Protein AF-A0AA40TXF9-F1 (afdb_monomer)

Solvent-accessible surface area (backbone atoms only — not comparable to full-atom values): 4661 Å² total; per-residue (Å²): 140,87,86,87,78,77,92,51,96,86,58,92,80,89,84,88,85,88,67,102,56,70,61,38,72,44,85,44,74,49,67,49,97,89,62,53,79,39,86,39,59,75,48,66,96,59,68,71,53,58,64,54,58,69,69,67,60,75,82,76,73,83,80,129

Mean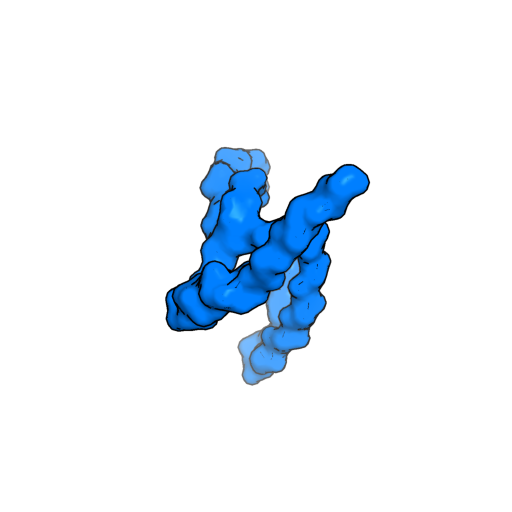 predicted aligned error: 8.7 Å

Secondary structure (DSSP, 8-state):
------S-SSS--------SS-TTT--EEEE-TT--EEEE----S-HHHHHHHTT-----PPP-

Structure (mmCIF, N/CA/C/O backbone):
data_AF-A0AA40TXF9-F1
#
_entry.id   AF-A0AA40TXF9-F1
#
loop_
_atom_site.group_PDB
_atom_site.id
_atom_site.type_symbol
_atom_site.label_atom_id
_atom_site.label_alt_id
_atom_site.label_comp_id
_atom_site.label_asym_id
_atom_site.label_entity_id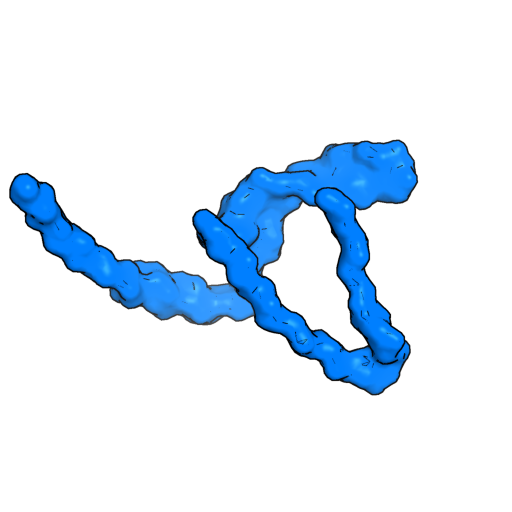
_atom_site.label_seq_id
_atom_site.pdbx_PDB_ins_code
_atom_site.Cartn_x
_atom_site.Cartn_y
_atom_site.Cartn_z
_atom_site.occupancy
_atom_site.B_iso_or_equiv
_atom_site.auth_seq_id
_atom_site.auth_comp_id
_atom_site.auth_asym_id
_atom_site.auth_atom_id
_atom_site.pdbx_PDB_model_num
ATOM 1 N N . MET A 1 1 ? 8.459 9.138 1.156 1.00 90.44 1 MET A N 1
ATOM 2 C CA . MET A 1 1 ? 8.504 7.987 2.079 1.00 90.44 1 MET A CA 1
ATOM 3 C C . MET A 1 1 ? 7.548 8.263 3.221 1.00 90.44 1 MET A C 1
ATOM 5 O O . MET A 1 1 ? 7.694 9.301 3.848 1.00 90.44 1 MET A O 1
ATOM 9 N N . HIS A 1 2 ? 6.535 7.423 3.426 1.00 97.31 2 HIS A N 1
ATOM 10 C CA . HIS A 1 2 ? 5.552 7.589 4.501 1.00 97.31 2 HIS A CA 1
ATOM 11 C C . HIS A 1 2 ? 5.003 6.230 4.949 1.00 97.31 2 HIS A C 1
ATOM 13 O O . HIS A 1 2 ? 5.156 5.241 4.234 1.00 97.31 2 HIS A O 1
ATOM 19 N N . GLN A 1 3 ? 4.341 6.200 6.100 1.00 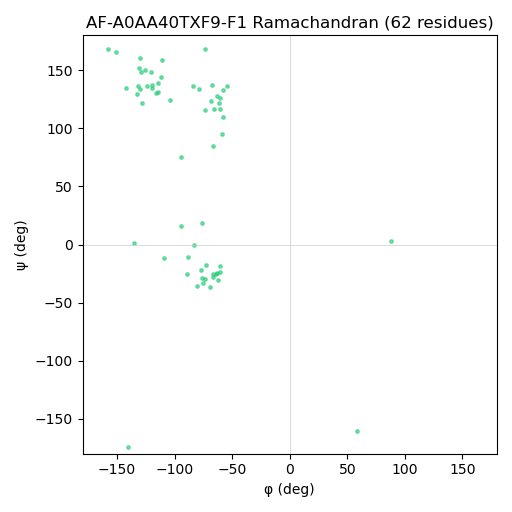97.81 3 GLN A N 1
ATOM 20 C CA . GLN A 1 3 ? 3.530 5.079 6.562 1.00 97.81 3 GLN A CA 1
ATOM 21 C C . GLN A 1 3 ? 2.100 5.589 6.746 1.00 97.81 3 GLN A C 1
ATOM 23 O O . GLN A 1 3 ? 1.901 6.694 7.249 1.00 97.81 3 GLN A O 1
ATOM 28 N N . VAL A 1 4 ? 1.117 4.805 6.312 1.00 97.88 4 VAL A N 1
ATOM 29 C CA . VAL A 1 4 ? -0.305 5.133 6.456 1.00 97.88 4 VAL A CA 1
ATOM 30 C C . VAL A 1 4 ? -0.961 4.040 7.290 1.00 97.88 4 VAL A C 1
ATOM 32 O O . VAL A 1 4 ? -0.722 2.857 7.053 1.00 97.88 4 VAL A O 1
ATOM 35 N N . SER A 1 5 ? -1.785 4.436 8.257 1.00 98.31 5 SER A N 1
ATOM 36 C CA . SER A 1 5 ? -2.571 3.541 9.106 1.00 98.31 5 SER A CA 1
ATOM 37 C C . SER A 1 5 ? -4.035 3.979 9.140 1.00 98.31 5 SER A C 1
ATOM 39 O O . SER A 1 5 ? -4.371 5.119 8.814 1.00 98.31 5 SER A O 1
ATOM 41 N N . ASN A 1 6 ? -4.921 3.059 9.523 1.00 98.56 6 ASN A N 1
ATOM 42 C CA . ASN A 1 6 ? -6.304 3.402 9.834 1.00 98.56 6 ASN A CA 1
ATOM 43 C C . ASN A 1 6 ? -6.341 4.262 11.110 1.00 98.56 6 ASN A C 1
ATOM 45 O O . ASN A 1 6 ? -5.632 3.963 12.069 1.00 98.56 6 ASN A O 1
ATOM 49 N N . ALA A 1 7 ? -7.155 5.319 11.117 1.00 98.38 7 ALA A N 1
ATOM 50 C CA . ALA A 1 7 ? -7.310 6.205 12.272 1.00 98.38 7 ALA A CA 1
ATOM 51 C C . ALA A 1 7 ? -8.198 5.603 13.376 1.00 98.38 7 ALA A C 1
ATOM 53 O O . ALA A 1 7 ? -8.113 6.020 14.529 1.00 98.38 7 ALA A O 1
ATOM 54 N N . PHE A 1 8 ? -9.047 4.637 13.021 1.00 98.38 8 PHE A N 1
ATOM 55 C CA . PHE A 1 8 ? -9.971 3.976 13.934 1.00 98.38 8 PHE A CA 1
ATOM 56 C C . PHE A 1 8 ? -9.564 2.520 14.148 1.00 98.38 8 PHE A C 1
ATOM 58 O O . PHE A 1 8 ? -9.129 1.840 13.217 1.00 98.38 8 PHE A O 1
ATOM 65 N N . ASN A 1 9 ? -9.760 2.030 15.371 1.00 98.00 9 ASN A N 1
ATOM 66 C CA . ASN A 1 9 ? -9.442 0.648 15.740 1.00 98.00 9 ASN A CA 1
ATOM 67 C C . ASN A 1 9 ? -10.609 -0.321 15.482 1.00 98.00 9 ASN A C 1
ATOM 69 O O . ASN A 1 9 ? -10.427 -1.531 15.578 1.00 98.00 9 ASN A O 1
ATOM 73 N N . ASP A 1 10 ? -11.799 0.199 15.178 1.00 98.31 10 ASP A N 1
ATOM 74 C CA . ASP A 1 10 ? -13.063 -0.545 15.137 1.00 98.31 10 ASP A CA 1
ATOM 75 C C . ASP A 1 10 ? -13.928 -0.234 13.905 1.00 98.31 10 ASP A C 1
ATOM 77 O O . ASP A 1 10 ? -15.022 -0.775 13.753 1.00 98.31 10 ASP A O 1
ATOM 81 N N . GLN A 1 11 ? -13.443 0.625 13.009 1.00 98.62 11 GLN A N 1
ATOM 82 C CA . GLN A 1 11 ? -14.184 1.085 11.840 1.00 98.62 11 GLN A CA 1
ATOM 83 C C . GLN A 1 11 ? -13.348 0.978 10.570 1.00 98.62 11 GLN A C 1
ATOM 85 O O . GLN A 1 11 ? -12.120 1.082 10.584 1.00 98.62 11 GLN A O 1
ATOM 90 N N . VAL A 1 12 ? -14.035 0.794 9.445 1.00 98.50 12 VAL A N 1
ATOM 91 C CA . VAL A 1 12 ? -13.420 0.786 8.116 1.00 98.50 12 VAL A CA 1
ATOM 92 C C . VAL A 1 12 ? -13.167 2.220 7.657 1.00 98.50 12 VAL A C 1
ATOM 94 O O . VAL A 1 12 ? -14.064 3.057 7.706 1.00 98.50 12 VAL A O 1
ATOM 97 N N . SER A 1 13 ? -11.967 2.467 7.131 1.00 98.62 13 SER A N 1
ATOM 98 C CA . SER A 1 13 ? -11.611 3.707 6.437 1.00 98.62 13 SER A CA 1
ATOM 99 C C . SER A 1 13 ? -11.317 3.426 4.966 1.00 98.62 13 SER A C 1
ATOM 101 O O . SER A 1 13 ? -10.650 2.444 4.642 1.00 98.62 13 SER A O 1
ATOM 103 N N . ILE A 1 14 ? -11.776 4.305 4.072 1.00 98.19 14 ILE A N 1
ATOM 104 C CA . ILE A 1 14 ? -11.499 4.234 2.630 1.00 98.19 14 ILE A CA 1
ATOM 105 C C . ILE A 1 14 ? -10.868 5.553 2.190 1.00 98.19 14 ILE A C 1
ATOM 107 O O . ILE A 1 14 ? -11.323 6.630 2.565 1.00 98.19 14 ILE A O 1
ATOM 111 N N . SER A 1 15 ? -9.822 5.462 1.374 1.00 98.06 15 SER A N 1
ATOM 112 C CA . SER A 1 15 ? -9.187 6.606 0.721 1.00 98.06 15 SER A CA 1
ATOM 113 C C . SER A 1 15 ? -9.055 6.335 -0.773 1.00 98.06 15 SER A C 1
ATOM 115 O O . SER A 1 15 ? -8.903 5.187 -1.191 1.00 98.06 15 SER A O 1
ATOM 117 N N . ILE A 1 16 ? -9.125 7.395 -1.577 1.00 97.69 16 ILE A N 1
ATOM 118 C CA . ILE A 1 16 ? -8.945 7.330 -3.029 1.00 97.69 16 ILE A CA 1
ATOM 119 C C . ILE A 1 16 ? -7.559 7.878 -3.356 1.00 97.69 16 ILE A C 1
ATOM 121 O O . ILE A 1 16 ? -7.231 9.000 -2.976 1.00 97.69 16 ILE A O 1
ATOM 125 N N . HIS A 1 17 ? -6.746 7.079 -4.047 1.00 96.25 17 HIS A N 1
ATOM 126 C CA . HIS A 1 17 ? -5.375 7.432 -4.414 1.00 96.25 17 HIS A CA 1
ATOM 127 C C . HIS A 1 17 ? -5.271 7.561 -5.930 1.00 96.25 17 HIS A C 1
ATOM 129 O O . HIS A 1 17 ? -5.710 6.672 -6.658 1.00 96.25 17 HIS A O 1
ATOM 135 N N . VAL A 1 18 ? -4.672 8.654 -6.401 1.00 97.19 18 VAL A N 1
ATOM 136 C CA . VAL A 1 18 ? -4.391 8.890 -7.821 1.00 97.19 18 VAL A CA 1
ATOM 137 C C . VAL A 1 18 ? -2.884 8.963 -7.997 1.00 97.19 18 VAL A C 1
ATOM 139 O O . VAL A 1 18 ? -2.200 9.690 -7.278 1.00 97.19 18 VAL A O 1
ATOM 142 N N . TYR A 1 19 ? -2.372 8.211 -8.965 1.00 96.56 19 TYR A N 1
ATOM 143 C CA . TYR A 1 19 ? -0.954 8.157 -9.291 1.00 96.56 19 TYR A CA 1
ATOM 144 C C . TYR A 1 19 ? -0.755 8.455 -10.774 1.00 96.56 19 TYR A C 1
ATOM 146 O O . TYR A 1 19 ? -1.604 8.130 -11.598 1.00 96.56 19 TYR A O 1
ATOM 154 N N . GLY A 1 20 ? 0.392 9.038 -11.125 1.00 97.56 20 GLY A N 1
ATOM 155 C CA . GLY A 1 20 ? 0.760 9.333 -12.516 1.00 97.56 20 GLY A CA 1
ATOM 156 C C . GLY A 1 20 ? 1.211 8.115 -13.336 1.00 97.56 20 GLY A C 1
ATOM 157 O O . GLY A 1 20 ? 1.912 8.291 -14.325 1.00 97.56 20 GLY A O 1
ATOM 158 N N . ALA A 1 21 ? 0.888 6.894 -12.899 1.00 94.38 21 ALA A N 1
ATOM 159 C CA . ALA A 1 21 ? 1.258 5.632 -13.537 1.00 94.38 21 ALA A CA 1
ATOM 160 C C . ALA A 1 21 ? 0.290 4.511 -13.116 1.00 94.38 21 ALA A C 1
ATOM 162 O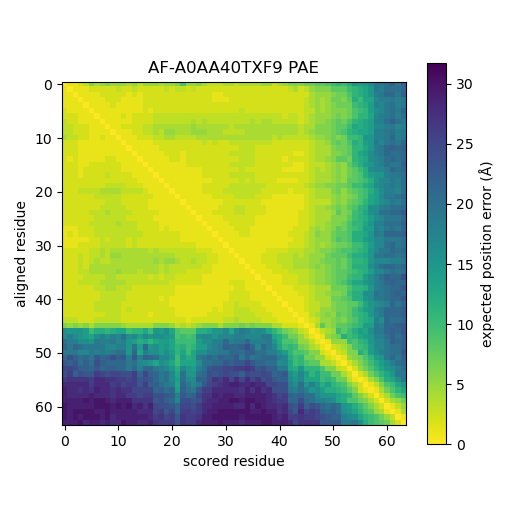 O . ALA A 1 21 ? -0.445 4.659 -12.135 1.00 94.38 21 ALA A O 1
ATOM 163 N N . ASP A 1 22 ? 0.352 3.365 -13.802 1.00 94.06 22 ASP A N 1
ATOM 164 C CA . ASP A 1 22 ? -0.231 2.102 -13.330 1.00 94.06 22 ASP A CA 1
ATOM 165 C C . ASP A 1 22 ? 0.523 1.628 -12.077 1.00 94.06 22 ASP A C 1
ATOM 167 O O . ASP A 1 22 ? 1.489 0.866 -12.126 1.00 94.06 22 ASP A O 1
ATOM 171 N N . ILE A 1 23 ? 0.108 2.147 -10.922 1.00 95.81 23 ILE A N 1
ATOM 172 C CA . ILE A 1 23 ? 0.801 1.927 -9.651 1.00 95.81 23 ILE A CA 1
ATOM 173 C C . ILE A 1 23 ? 0.860 0.446 -9.258 1.00 95.81 23 ILE A C 1
ATOM 175 O O . ILE A 1 23 ? 1.752 0.050 -8.506 1.00 95.81 23 ILE A O 1
ATOM 179 N N . GLY A 1 24 ? -0.065 -0.375 -9.767 1.00 94.69 24 GLY A N 1
ATOM 180 C CA . GLY A 1 24 ? -0.088 -1.811 -9.529 1.00 94.69 24 GLY A CA 1
ATOM 181 C C . GLY A 1 24 ? 1.132 -2.525 -10.108 1.00 94.69 24 GLY A C 1
ATOM 182 O O . GLY A 1 24 ? 1.523 -3.555 -9.565 1.00 94.69 24 GLY A O 1
ATOM 183 N N . THR A 1 25 ? 1.769 -1.969 -11.144 1.00 95.38 25 THR A N 1
ATOM 184 C CA . THR A 1 25 ? 2.910 -2.580 -11.849 1.00 95.38 25 THR A CA 1
ATOM 185 C C . THR A 1 25 ? 4.250 -1.885 -11.592 1.00 95.38 25 THR A C 1
ATOM 187 O O . THR A 1 25 ? 5.307 -2.438 -11.909 1.00 95.38 25 THR A O 1
ATOM 190 N N . VAL A 1 26 ? 4.244 -0.699 -10.973 1.00 97.31 26 VAL A N 1
ATOM 191 C CA . VAL A 1 26 ? 5.467 0.056 -10.656 1.00 97.31 26 VAL A CA 1
ATOM 192 C C . VAL A 1 26 ? 6.362 -0.714 -9.676 1.00 97.31 26 VAL A C 1
ATOM 194 O O . VAL A 1 26 ? 5.944 -1.080 -8.576 1.00 97.31 26 VAL A O 1
ATOM 197 N N . LYS A 1 27 ? 7.639 -0.880 -10.048 1.00 98.44 27 LYS A N 1
ATOM 198 C CA . LYS A 1 27 ? 8.714 -1.341 -9.157 1.00 98.44 27 LYS A CA 1
ATOM 199 C C . LYS A 1 27 ? 9.097 -0.224 -8.191 1.00 98.44 27 LYS A C 1
ATOM 201 O O . LYS A 1 27 ? 9.600 0.813 -8.613 1.00 98.44 27 LYS A O 1
ATOM 206 N N . ARG A 1 28 ? 8.869 -0.447 -6.901 1.00 98.00 28 ARG A N 1
ATOM 207 C CA . ARG A 1 28 ? 9.225 0.466 -5.806 1.00 98.00 28 ARG A CA 1
ATOM 208 C C . ARG A 1 28 ? 9.733 -0.328 -4.609 1.00 98.00 28 ARG A C 1
ATOM 210 O O . ARG A 1 28 ? 9.880 -1.541 -4.708 1.00 98.00 28 ARG A O 1
ATOM 217 N N . ALA A 1 29 ? 9.997 0.333 -3.491 1.00 98.44 29 ALA A N 1
ATOM 218 C CA . ALA A 1 29 ? 10.500 -0.322 -2.295 1.00 98.44 29 ALA A CA 1
ATOM 219 C C . ALA A 1 29 ? 9.578 -0.158 -1.083 1.00 98.44 29 ALA A C 1
ATOM 221 O O . ALA A 1 29 ? 8.900 0.862 -0.929 1.00 98.44 29 ALA A O 1
ATOM 222 N N . VAL A 1 30 ? 9.590 -1.174 -0.222 1.00 98.31 30 VAL A N 1
ATOM 223 C CA . VAL A 1 30 ? 9.185 -1.088 1.186 1.00 98.31 30 VAL A CA 1
ATOM 224 C C . VAL A 1 30 ? 10.424 -1.261 2.057 1.00 98.31 30 VAL A C 1
ATOM 226 O O . VAL A 1 30 ? 11.433 -1.791 1.593 1.00 98.31 30 VAL A O 1
ATOM 229 N N . TYR A 1 31 ? 10.348 -0.793 3.298 1.00 98.19 31 TYR A N 1
ATOM 230 C CA . TYR A 1 31 ? 11.489 -0.759 4.204 1.00 98.19 31 TYR A CA 1
ATOM 231 C C . TYR A 1 31 ? 11.105 -1.382 5.538 1.00 98.19 31 TYR A C 1
ATOM 233 O O . TYR A 1 31 ? 10.040 -1.067 6.078 1.00 98.19 31 TYR A O 1
ATOM 241 N N . ASP A 1 32 ? 11.970 -2.253 6.047 1.00 97.62 32 ASP A N 1
ATOM 242 C CA . ASP A 1 32 ? 11.854 -2.792 7.399 1.00 97.62 32 ASP A CA 1
ATOM 243 C C . ASP A 1 32 ? 12.250 -1.728 8.440 1.00 97.62 32 ASP A C 1
ATOM 245 O O . ASP A 1 32 ? 12.784 -0.666 8.108 1.00 97.62 32 ASP A O 1
ATOM 249 N N . LEU A 1 33 ? 11.972 -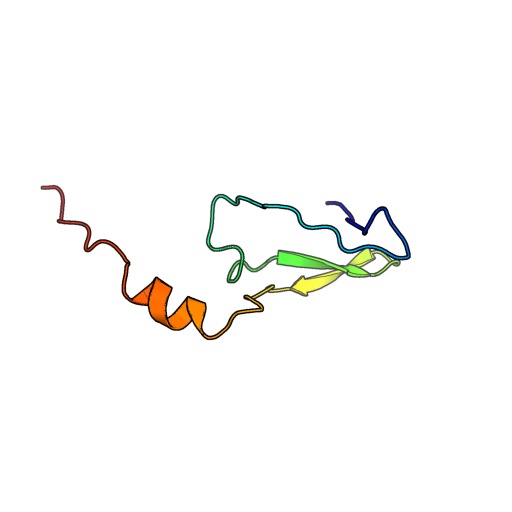1.988 9.723 1.00 96.69 33 LEU A N 1
ATOM 250 C CA . LEU A 1 33 ? 12.233 -1.019 10.802 1.00 96.69 33 LEU A CA 1
ATOM 251 C C . LEU A 1 33 ? 13.721 -0.683 10.976 1.00 96.69 33 LEU A C 1
ATOM 253 O O . LEU A 1 33 ? 14.045 0.386 11.487 1.00 96.69 33 LEU A O 1
ATOM 257 N N . ASP A 1 34 ? 14.613 -1.579 10.555 1.00 97.50 34 ASP A N 1
ATOM 258 C CA . ASP A 1 34 ? 16.060 -1.355 10.547 1.00 97.50 34 ASP A CA 1
ATOM 259 C C . ASP A 1 34 ? 16.549 -0.586 9.304 1.00 97.50 34 ASP A C 1
ATOM 261 O O . ASP A 1 34 ? 17.738 -0.293 9.184 1.00 97.50 34 ASP A O 1
ATOM 265 N N . GLY A 1 35 ? 15.637 -0.223 8.396 1.00 97.25 35 GLY A N 1
ATOM 266 C CA . GLY A 1 35 ? 15.928 0.491 7.158 1.00 97.25 35 GLY A CA 1
ATOM 267 C C . GLY A 1 35 ? 16.284 -0.406 5.973 1.00 97.25 35 GLY A C 1
ATOM 268 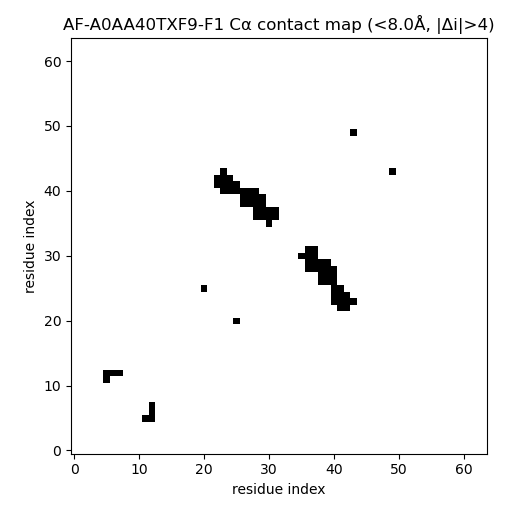O O . GLY A 1 35 ? 16.575 0.127 4.902 1.00 97.25 35 GLY A O 1
ATOM 269 N N . THR A 1 36 ? 16.249 -1.734 6.118 1.00 98.44 36 THR A N 1
ATOM 270 C CA . THR A 1 36 ? 16.507 -2.658 5.007 1.00 98.44 36 THR A CA 1
ATOM 271 C C . THR A 1 36 ? 15.496 -2.451 3.881 1.00 98.44 36 THR A C 1
ATOM 273 O O . THR A 1 36 ? 14.286 -2.495 4.100 1.00 98.44 36 THR A O 1
ATOM 276 N N . GLU A 1 37 ? 15.994 -2.237 2.660 1.00 98.38 37 GLU A N 1
ATOM 277 C CA . GLU A 1 37 ? 15.171 -2.040 1.466 1.00 98.38 37 GLU A CA 1
ATOM 278 C C . GLU A 1 37 ? 14.741 -3.374 0.840 1.00 98.38 37 GLU A C 1
ATOM 280 O O . GLU A 1 37 ? 15.554 -4.278 0.635 1.00 98.38 37 GLU A O 1
ATOM 285 N N . LYS A 1 38 ? 13.468 -3.469 0.444 1.00 98.31 38 LYS A N 1
ATOM 286 C CA . LYS A 1 38 ? 12.914 -4.619 -0.274 1.00 98.31 38 LYS A CA 1
ATOM 287 C C . LYS A 1 38 ? 12.094 -4.183 -1.485 1.00 98.31 38 LYS A C 1
ATOM 289 O O . LYS A 1 38 ? 11.155 -3.396 -1.357 1.00 98.31 38 LYS A O 1
ATOM 294 N N . LEU A 1 39 ? 12.388 -4.776 -2.648 1.00 98.44 39 LEU A N 1
ATOM 295 C CA . LEU A 1 39 ? 11.595 -4.590 -3.867 1.00 98.44 39 LEU A CA 1
ATOM 296 C C . LEU A 1 39 ? 10.132 -4.995 -3.635 1.00 98.44 39 LEU A C 1
ATOM 298 O O . LEU A 1 39 ? 9.834 -6.080 -3.134 1.00 98.44 39 LEU A O 1
ATOM 302 N N . PHE A 1 40 ? 9.226 -4.131 -4.072 1.00 98.31 40 PHE A N 1
ATOM 303 C CA . PHE A 1 40 ? 7.791 -4.267 -3.926 1.00 98.31 40 PHE A CA 1
ATOM 304 C C . PHE A 1 40 ? 7.053 -3.771 -5.175 1.00 98.31 40 PHE A C 1
ATOM 306 O O . PHE A 1 40 ? 7.322 -2.692 -5.705 1.00 98.31 40 PHE A O 1
ATOM 313 N N . ILE A 1 41 ? 6.085 -4.571 -5.616 1.00 97.38 41 ILE A N 1
ATOM 314 C CA . ILE A 1 41 ? 5.109 -4.256 -6.660 1.00 97.38 41 ILE A CA 1
ATOM 315 C C . ILE A 1 41 ? 3.746 -4.578 -6.044 1.00 97.38 41 ILE A C 1
ATOM 317 O O . ILE A 1 41 ? 3.546 -5.701 -5.584 1.00 97.38 41 ILE A O 1
ATOM 321 N N . SER A 1 42 ? 2.834 -3.605 -5.964 1.00 96.06 42 SER A N 1
ATOM 322 C CA . SER A 1 42 ? 1.613 -3.764 -5.155 1.00 96.06 42 SER A CA 1
ATOM 323 C C . SER A 1 42 ? 0.544 -4.649 -5.785 1.00 96.06 42 SER A C 1
ATOM 325 O O . SER A 1 42 ? -0.240 -5.247 -5.053 1.00 96.06 42 SER A O 1
ATOM 327 N N . GLY A 1 43 ? 0.482 -4.715 -7.116 1.00 94.31 43 GLY A N 1
ATOM 328 C CA . GLY A 1 43 ? -0.656 -5.307 -7.810 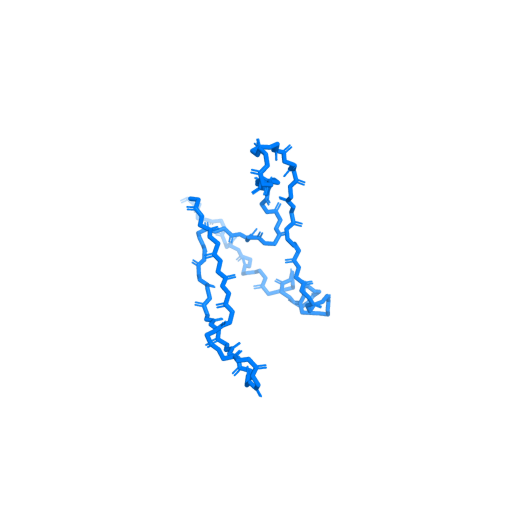1.00 94.31 43 GLY A CA 1
ATOM 329 C C . GLY A 1 43 ? -1.980 -4.614 -7.468 1.00 94.31 43 GLY A C 1
ATOM 330 O O . GLY A 1 43 ? -2.007 -3.480 -6.980 1.00 94.31 43 GLY A O 1
ATOM 331 N N . TYR A 1 44 ? -3.076 -5.326 -7.721 1.00 93.62 44 TYR A N 1
ATOM 332 C CA . TYR A 1 44 ? -4.443 -4.909 -7.420 1.00 93.62 44 TYR A CA 1
ATOM 333 C C . TYR A 1 44 ? -5.179 -6.046 -6.713 1.00 93.62 44 TYR A C 1
ATOM 335 O O . TYR A 1 44 ? -5.103 -7.195 -7.148 1.00 93.62 44 TYR A O 1
ATOM 343 N N . SER A 1 45 ? -5.932 -5.740 -5.655 1.00 93.19 45 SER A N 1
ATOM 344 C CA . SER A 1 45 ? -6.718 -6.754 -4.933 1.00 93.19 45 SER A CA 1
ATOM 345 C C . SER A 1 45 ? -7.858 -7.330 -5.784 1.00 93.19 45 SER A C 1
ATOM 347 O O . SER A 1 45 ? -8.266 -8.473 -5.604 1.00 93.19 45 SER A O 1
ATOM 349 N N . ASN A 1 46 ? -8.378 -6.549 -6.731 1.00 88.44 46 ASN A N 1
ATOM 350 C CA . ASN A 1 46 ? -9.452 -6.920 -7.647 1.00 88.44 46 ASN A CA 1
ATOM 351 C C . ASN A 1 46 ? -8.903 -7.461 -8.980 1.00 88.44 46 ASN A C 1
ATOM 353 O O . ASN A 1 46 ? -8.990 -6.808 -10.019 1.00 88.44 46 ASN A O 1
ATOM 357 N N . ALA A 1 47 ? -8.406 -8.701 -8.967 1.00 70.81 47 ALA A N 1
ATOM 358 C CA . ALA A 1 47 ? -7.860 -9.379 -10.151 1.00 70.81 47 ALA A CA 1
ATOM 359 C C . ALA A 1 47 ? -8.866 -9.573 -11.313 1.00 70.81 47 ALA A C 1
ATOM 361 O O . ALA A 1 47 ? -8.472 -9.780 -12.456 1.00 70.81 47 ALA A O 1
ATOM 362 N N . ALA A 1 48 ? -10.175 -9.480 -11.070 1.00 67.75 48 ALA A N 1
ATOM 363 C CA . ALA A 1 48 ? -11.168 -9.520 -12.148 1.00 67.75 48 ALA A CA 1
ATOM 364 C C . ALA A 1 48 ? -11.229 -8.201 -12.943 1.00 67.75 48 ALA A C 1
ATOM 366 O O . ALA A 1 48 ? -11.434 -8.208 -14.154 1.00 67.75 48 ALA A O 1
ATOM 367 N N . ALA A 1 49 ? -11.001 -7.061 -12.286 1.00 63.19 49 ALA A N 1
ATOM 368 C CA . ALA A 1 49 ? -11.120 -5.750 -12.923 1.00 63.19 49 ALA A CA 1
ATOM 369 C C . ALA A 1 49 ? -9.958 -5.450 -13.880 1.00 63.19 49 ALA A C 1
ATOM 371 O O . ALA A 1 49 ? -10.157 -4.768 -14.883 1.00 63.19 49 ALA A O 1
ATOM 372 N N . ILE A 1 50 ? -8.768 -6.005 -13.616 1.00 63.78 50 ILE A N 1
ATOM 373 C CA . ILE A 1 50 ? -7.611 -5.870 -14.515 1.00 63.78 50 ILE A CA 1
ATOM 374 C C . ILE A 1 50 ? -7.876 -6.497 -15.892 1.00 63.78 50 ILE A C 1
ATOM 376 O O . ILE A 1 50 ? -7.381 -5.965 -16.879 1.00 63.78 50 ILE A O 1
ATOM 380 N N . THR A 1 51 ? -8.708 -7.547 -15.972 1.00 58.44 51 THR A N 1
ATOM 381 C CA . THR A 1 51 ? -9.075 -8.214 -17.239 1.00 58.44 51 THR A CA 1
ATOM 382 C C . THR A 1 51 ? -9.956 -7.317 -18.114 1.00 58.44 51 THR A C 1
ATOM 384 O O . THR A 1 51 ? -9.791 -7.288 -19.329 1.00 58.44 51 THR A O 1
ATOM 387 N N . HIS A 1 52 ? -10.857 -6.536 -17.508 1.00 55.12 52 HIS A N 1
ATOM 388 C CA . HIS A 1 52 ? -11.713 -5.597 -18.241 1.00 55.12 52 HIS A CA 1
ATOM 389 C C . HIS A 1 52 ? -10.991 -4.287 -18.585 1.00 55.12 52 HIS A C 1
ATOM 391 O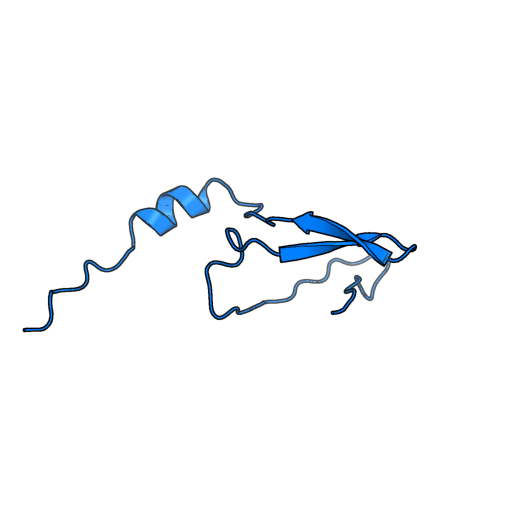 O . HIS A 1 52 ? -11.164 -3.759 -19.678 1.00 5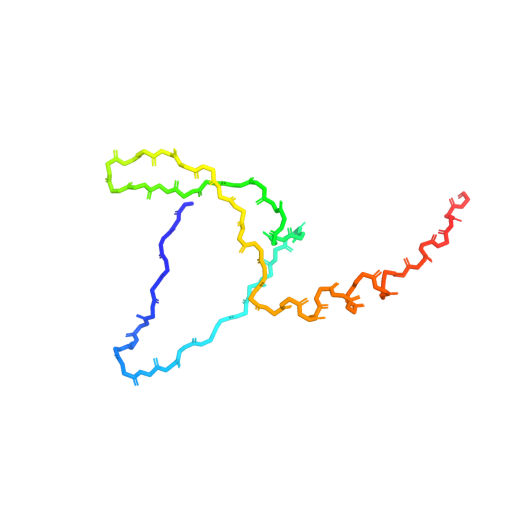5.12 52 HIS A O 1
ATOM 397 N N . ALA A 1 53 ? -10.113 -3.793 -17.706 1.00 58.16 53 ALA A N 1
ATOM 398 C CA . ALA A 1 53 ? -9.352 -2.566 -17.953 1.00 58.16 53 ALA A CA 1
ATOM 399 C C . ALA A 1 53 ? -8.333 -2.690 -19.105 1.00 58.16 53 ALA A C 1
ATOM 401 O O . ALA A 1 53 ? -8.002 -1.688 -19.737 1.00 58.16 53 ALA A O 1
ATOM 402 N N . THR A 1 54 ? -7.850 -3.902 -19.415 1.00 55.50 54 THR A N 1
ATOM 403 C CA . THR A 1 54 ? -6.998 -4.126 -20.602 1.00 55.50 54 THR A CA 1
ATOM 404 C C . THR A 1 54 ? -7.783 -4.064 -21.914 1.00 55.50 54 THR A C 1
ATOM 406 O O . THR A 1 54 ? -7.180 -3.892 -22.970 1.00 55.50 54 THR A O 1
ATOM 409 N N . GLN A 1 55 ? -9.111 -4.188 -21.859 1.00 48.59 55 GLN A N 1
ATOM 410 C CA . GLN A 1 55 ? -9.985 -4.205 -23.030 1.00 48.59 55 GLN A CA 1
ATOM 411 C C . GLN A 1 55 ? -10.459 -2.797 -23.435 1.00 48.59 55 GLN A C 1
ATOM 413 O O . GLN A 1 55 ? -10.704 -2.557 -24.612 1.00 48.59 55 GLN A O 1
ATOM 418 N N . ASP A 1 56 ? -10.499 -1.861 -22.482 1.00 50.41 56 ASP A N 1
ATOM 419 C CA . ASP A 1 56 ? -10.924 -0.464 -22.672 1.00 50.41 56 ASP A CA 1
ATOM 420 C C . ASP A 1 56 ? -9.764 0.510 -22.954 1.00 50.41 56 ASP A C 1
ATOM 422 O O . ASP A 1 56 ? -9.933 1.727 -22.853 1.00 50.41 56 ASP A O 1
ATOM 426 N N . GLN A 1 57 ? -8.572 0.021 -23.322 1.00 48.47 57 GLN A N 1
ATOM 427 C CA . GLN A 1 57 ? -7.539 0.927 -23.831 1.00 48.47 57 GLN A CA 1
ATOM 428 C C . GLN A 1 57 ? -8.076 1.615 -25.095 1.00 48.47 57 GLN A C 1
ATOM 430 O O . GLN A 1 57 ? -8.349 0.924 -26.081 1.00 48.47 57 GLN A O 1
ATOM 435 N N . PRO A 1 58 ? -8.241 2.955 -25.106 1.00 46.97 58 PRO A N 1
ATOM 436 C CA . PRO A 1 58 ? -8.678 3.640 -26.305 1.00 46.97 58 PRO A CA 1
ATOM 437 C C . PRO A 1 58 ? -7.615 3.375 -27.362 1.00 46.97 58 PRO A C 1
ATOM 439 O O . PRO A 1 58 ? -6.437 3.672 -27.158 1.00 46.97 58 PRO A O 1
ATOM 442 N N . THR A 1 59 ? -8.021 2.777 -28.481 1.00 55.09 59 THR A N 1
ATOM 443 C CA . THR A 1 59 ? -7.171 2.646 -29.659 1.00 55.09 59 THR A CA 1
ATOM 444 C C . THR A 1 59 ? -6.788 4.058 -30.079 1.00 55.09 59 THR A C 1
ATOM 446 O O . THR A 1 59 ? -7.571 4.751 -30.728 1.00 55.09 59 THR A O 1
ATOM 449 N N . GLY A 1 60 ? -5.626 4.530 -29.632 1.00 45.44 60 GLY A N 1
ATOM 450 C CA . GLY A 1 60 ? -5.095 5.812 -30.050 1.00 45.44 60 GLY A CA 1
ATOM 451 C C . GLY A 1 60 ? -4.965 5.779 -31.564 1.00 45.44 60 GLY A C 1
ATOM 452 O O . GLY A 1 60 ? -4.139 5.039 -32.096 1.00 45.44 60 GLY A O 1
ATOM 453 N N . SER A 1 61 ? -5.807 6.540 -32.264 1.00 47.53 61 SER A N 1
ATOM 454 C CA . SER A 1 61 ? -5.590 6.823 -33.680 1.00 47.53 61 SER A CA 1
ATOM 455 C C . SER A 1 61 ? -4.182 7.403 -33.839 1.00 47.53 61 SER A C 1
ATOM 457 O O . SER A 1 61 ? -3.802 8.263 -33.037 1.00 47.53 61 SER A O 1
ATOM 459 N N . PRO A 1 62 ? -3.397 6.983 -34.847 1.00 45.31 62 PRO A N 1
ATOM 460 C CA . PRO A 1 62 ? -2.103 7.593 -35.084 1.00 45.31 62 PRO A CA 1
ATOM 461 C C . PRO A 1 62 ? -2.354 9.043 -35.508 1.00 45.31 62 PRO A C 1
ATOM 463 O O . PRO A 1 62 ? -3.005 9.302 -36.522 1.00 45.31 62 PRO A O 1
ATOM 466 N N . ALA A 1 63 ? -1.882 9.996 -34.706 1.00 47.03 63 ALA A N 1
ATOM 467 C CA . ALA A 1 63 ? -1.772 11.372 -35.159 1.00 47.03 63 ALA A CA 1
ATOM 468 C C . ALA A 1 63 ? -0.676 11.416 -36.234 1.00 47.03 63 ALA A C 1
ATOM 470 O O . ALA A 1 63 ? 0.440 10.947 -36.010 1.00 47.03 63 ALA A O 1
ATOM 471 N N . ARG A 1 64 ? -1.061 11.904 -37.413 1.00 47.44 64 ARG A N 1
ATOM 472 C CA . ARG A 1 64 ? -0.199 12.176 -38.566 1.00 47.44 64 ARG A CA 1
ATOM 473 C C . ARG A 1 64 ? 0.841 13.248 -38.259 1.00 47.44 64 ARG A C 1
ATOM 475 O O . ARG A 1 64 ? 0.487 14.196 -37.525 1.00 47.44 64 ARG A O 1
#

Organism: NCBI:txid200454

Radius of gyration: 16.97 Å; Cα contacts (8 Å, |Δi|>4): 37; chains: 1; bounding box: 31×22×54 Å

Foldseek 3Di:
DDDDDDPDPPDDDDDDDDDPDPQQADWDWDADPVGDTDTDRNHDPCPVVVVVVVVPPPPPDDDD

Sequence (64 aa):
MHQVSNAFNDQVSISIHVYGADIGTVKRAVYDLDGTEKLFISGYSNAAAITHATQDQPTGSPAR

Nearest PDB structures (foldseek):
  6lqs-assembly1_r6  TM=2.777E-01  e=3.984E+00  Saccharomyces cerevisiae S288C
  7d4i-assembly1_r6  TM=2.777E-01  e=3.984E+00  Saccharomyces cerevisiae S288C
  6fsz-assembly1_KK  TM=2.777E-01  e=3.984E+00  Saccharomyces cerevisiae S288C
  5k36-assembly1_J  TM=2.385E-01  e=4.268E+00  Saccharomyces cerevisiae S288C

pLDDT: mean 84.88, std 19.74, range [45.31, 98.62]

InterPro domains:
  IPR011051 RmlC-like cupin domain superfamily [SSF51182] (2-46)
  IPR014710 RmlC-like jelly roll fold [G3DSA:2.60.120.10] (1-48)